Protein AF-A0A932V4W7-F1 (afdb_monomer_lite)

Sequence (169 aa):
MFRTLSRALLPNRFDQMLKRLVKKKGKRVLLFWNRGLGDIALGLYAMVHRIREFVPDAEITFLTRKNLVDGFQMLEGVKVVGADWQRSEKNPVDIDTSQYDLVIEKPDPTEWVRWQRGELVPKLQWEARYDALWKKFELPDGYTERDSKIGRCQGGAPILSQAKSASKP

Radius of gyration: 24.09 Å; chains: 1; bounding box: 70×70×55 Å

Structure (mmCIF, N/CA/C/O backbone):
data_AF-A0A932V4W7-F1
#
_entry.id   AF-A0A932V4W7-F1
#
loop_
_atom_site.group_PDB
_atom_site.id
_atom_site.type_symbol
_atom_site.label_atom_id
_atom_site.label_alt_id
_atom_site.label_comp_id
_atom_site.label_asym_id
_atom_site.label_entity_id
_atom_site.label_seq_id
_atom_site.pdbx_PDB_ins_code
_atom_site.Cartn_x
_atom_site.Cartn_y
_atom_site.Cartn_z
_atom_site.occupancy
_atom_site.B_iso_or_equiv
_atom_site.auth_seq_id
_atom_site.auth_comp_id
_atom_site.auth_asym_id
_atom_site.auth_atom_id
_atom_site.pdbx_PDB_model_num
ATOM 1 N N . MET A 1 1 ? 16.695 -7.328 25.418 1.00 47.78 1 MET A N 1
ATOM 2 C CA . MET A 1 1 ? 15.615 -8.343 25.375 1.00 47.78 1 MET A CA 1
ATOM 3 C C . MET A 1 1 ? 14.225 -7.797 25.722 1.00 47.78 1 MET A C 1
ATOM 5 O O . MET A 1 1 ? 13.282 -8.178 25.045 1.00 47.78 1 MET A O 1
ATOM 9 N N . PHE A 1 2 ? 14.063 -6.854 26.663 1.00 52.66 2 PHE A N 1
ATOM 10 C CA . PHE A 1 2 ? 12.740 -6.288 27.014 1.00 52.66 2 PHE A CA 1
ATOM 11 C C . PHE A 1 2 ? 11.974 -5.587 25.872 1.00 52.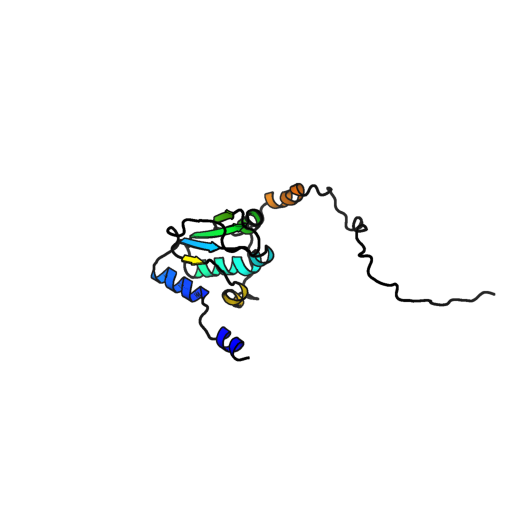66 2 PHE A C 1
ATOM 13 O O . PHE A 1 2 ? 10.749 -5.635 25.839 1.00 52.66 2 PHE A O 1
ATOM 20 N N . ARG A 1 3 ? 12.673 -4.981 24.899 1.00 54.22 3 ARG A N 1
ATOM 21 C CA . ARG A 1 3 ? 12.038 -4.319 23.739 1.00 54.22 3 ARG A CA 1
ATOM 22 C C . ARG A 1 3 ? 11.285 -5.280 22.813 1.00 54.22 3 ARG A C 1
ATOM 24 O O . ARG A 1 3 ? 10.377 -4.849 22.115 1.00 54.22 3 ARG A O 1
ATOM 31 N N . THR A 1 4 ? 11.666 -6.554 22.772 1.00 55.16 4 THR A N 1
ATOM 32 C CA . THR A 1 4 ? 11.070 -7.529 21.848 1.00 55.16 4 THR A CA 1
ATOM 33 C C . THR A 1 4 ? 9.752 -8.076 22.391 1.00 55.16 4 THR A C 1
ATOM 35 O O . THR A 1 4 ? 8.811 -8.256 21.626 1.00 55.16 4 THR A O 1
ATOM 38 N N . LEU A 1 5 ? 9.664 -8.271 23.713 1.00 54.06 5 LEU A N 1
ATOM 39 C CA . LEU A 1 5 ? 8.448 -8.737 24.386 1.00 54.06 5 LEU A CA 1
ATOM 40 C C . LEU A 1 5 ? 7.379 -7.636 24.462 1.00 54.06 5 LEU A C 1
ATOM 42 O O . LEU A 1 5 ? 6.211 -7.889 24.180 1.00 54.06 5 LEU A O 1
ATOM 46 N N . SER A 1 6 ? 7.773 -6.393 24.767 1.00 54.47 6 SER A N 1
ATOM 47 C CA . SER A 1 6 ? 6.825 -5.272 24.835 1.00 54.47 6 SER A CA 1
ATOM 48 C C . SER A 1 6 ? 6.194 -4.947 23.479 1.00 54.47 6 SER A C 1
ATOM 50 O O . SER A 1 6 ? 5.027 -4.574 23.417 1.00 54.47 6 SER A O 1
ATOM 52 N N . ARG A 1 7 ? 6.918 -5.161 22.375 1.00 55.03 7 ARG A N 1
ATOM 53 C CA . ARG A 1 7 ? 6.394 -4.997 21.008 1.00 55.03 7 ARG A CA 1
ATOM 54 C C . ARG A 1 7 ? 5.364 -6.053 20.599 1.00 55.03 7 ARG A C 1
ATOM 56 O O . ARG A 1 7 ? 4.595 -5.785 19.688 1.00 55.03 7 ARG A O 1
ATOM 63 N N . ALA A 1 8 ? 5.346 -7.219 21.244 1.00 55.84 8 ALA A N 1
ATOM 64 C CA . ALA A 1 8 ? 4.347 -8.258 20.986 1.00 55.84 8 ALA A CA 1
ATOM 65 C C . ALA A 1 8 ? 3.035 -8.027 21.763 1.00 55.84 8 ALA A C 1
ATOM 67 O O . ALA A 1 8 ? 1.980 -8.460 21.317 1.00 55.84 8 ALA A O 1
ATOM 68 N N . LEU A 1 9 ? 3.105 -7.334 22.906 1.00 57.16 9 LEU A N 1
ATOM 69 C CA . LEU A 1 9 ? 1.964 -7.061 23.791 1.00 57.16 9 LEU A CA 1
ATOM 70 C C . LEU A 1 9 ? 1.327 -5.681 23.577 1.00 57.16 9 LEU A C 1
ATOM 72 O O . LEU A 1 9 ? 0.174 -5.472 23.949 1.00 57.16 9 LEU A O 1
ATOM 76 N N . LEU A 1 10 ? 2.055 -4.722 22.999 1.00 62.75 10 LEU A N 1
ATOM 77 C CA . LEU A 1 10 ? 1.514 -3.394 22.716 1.00 62.75 10 LEU A CA 1
ATOM 78 C C . LEU A 1 10 ? 0.553 -3.432 21.515 1.00 62.75 10 LEU A C 1
ATOM 80 O O . LEU A 1 10 ? 0.848 -4.087 20.514 1.00 62.75 10 LEU A O 1
ATOM 84 N N . PRO A 1 11 ? -0.571 -2.690 21.562 1.00 70.19 11 PRO A N 1
ATOM 85 C CA . PRO A 1 11 ? -1.525 -2.683 20.467 1.00 70.19 11 PRO A CA 1
ATOM 86 C C . PRO A 1 11 ? -0.872 -2.123 19.203 1.00 70.19 11 PRO A C 1
ATOM 88 O O . PRO A 1 11 ? -0.284 -1.038 19.235 1.00 70.19 11 PRO A O 1
ATOM 91 N N . ASN A 1 12 ? -1.017 -2.847 18.095 1.00 85.31 12 ASN A N 1
ATOM 92 C CA . ASN A 1 12 ? -0.469 -2.489 16.793 1.00 85.31 12 ASN A CA 1
ATOM 93 C C . ASN A 1 12 ? -0.814 -1.034 16.426 1.00 85.31 12 ASN A C 1
ATOM 95 O O . ASN A 1 12 ? -1.986 -0.655 16.377 1.00 85.31 12 ASN A O 1
ATOM 99 N N . ARG A 1 13 ? 0.210 -0.204 16.177 1.00 88.44 13 ARG A N 1
ATOM 100 C CA . ARG A 1 13 ? 0.039 1.220 15.835 1.00 88.44 13 ARG A CA 1
ATOM 101 C C . ARG A 1 13 ? -0.848 1.409 14.613 1.00 88.44 13 ARG A C 1
ATOM 103 O O . ARG A 1 13 ? -1.621 2.362 14.575 1.00 88.44 13 ARG A O 1
ATOM 110 N N . PHE A 1 14 ? -0.756 0.499 13.651 1.00 92.44 14 PHE A N 1
ATOM 111 C CA . PHE A 1 14 ? -1.584 0.539 12.460 1.00 92.44 14 PHE A CA 1
ATOM 112 C C . PHE A 1 14 ? -3.062 0.362 12.802 1.00 92.44 14 PHE A C 1
ATOM 114 O O . PHE A 1 14 ? -3.857 1.253 12.518 1.00 92.44 14 PHE A O 1
ATOM 121 N N . ASP A 1 15 ? -3.407 -0.688 13.547 1.00 92.50 15 ASP A N 1
ATOM 122 C CA . ASP A 1 15 ? -4.777 -0.915 14.017 1.00 92.50 15 ASP A CA 1
ATOM 123 C C . ASP A 1 15 ? -5.306 0.265 14.851 1.00 92.50 15 ASP A C 1
ATOM 125 O O . ASP A 1 15 ? -6.480 0.615 14.760 1.00 92.50 15 ASP A O 1
ATOM 129 N N . GLN A 1 16 ? -4.459 0.928 15.649 1.00 92.69 16 GLN A N 1
ATOM 130 C CA . GLN A 1 16 ? -4.867 2.136 16.378 1.00 92.69 16 GLN A CA 1
ATOM 131 C C . GLN A 1 16 ? -5.231 3.295 15.437 1.00 92.69 16 GLN A C 1
ATOM 133 O O . GLN A 1 16 ? -6.210 3.999 15.694 1.00 92.69 16 GLN A O 1
ATOM 138 N N . MET A 1 17 ? -4.466 3.505 14.360 1.00 94.62 17 MET A N 1
ATOM 139 C CA . MET A 1 17 ? -4.786 4.513 13.342 1.00 94.62 17 MET A CA 1
ATOM 140 C C . MET A 1 17 ? -6.101 4.176 12.631 1.00 94.62 17 MET A C 1
ATOM 142 O O . MET A 1 17 ? -6.955 5.053 12.503 1.00 94.62 17 MET A O 1
ATOM 146 N N . LEU A 1 18 ? -6.317 2.904 12.278 1.00 94.81 18 LEU A N 1
ATOM 147 C CA . LEU A 1 18 ? -7.555 2.444 11.637 1.00 94.81 18 LEU A CA 1
ATOM 148 C C . LEU A 1 18 ? -8.774 2.593 12.554 1.00 94.81 18 LEU A C 1
ATOM 150 O O . LEU A 1 18 ? -9.800 3.119 12.136 1.00 94.81 18 LEU A O 1
ATOM 154 N N . LYS A 1 19 ? -8.660 2.249 13.843 1.00 94.50 19 LYS A N 1
ATOM 155 C CA . LYS A 1 19 ? -9.741 2.473 14.822 1.00 94.50 19 LYS A CA 1
ATOM 156 C C . LYS A 1 19 ? -10.126 3.950 14.934 1.00 94.50 19 LYS A C 1
ATOM 158 O O . LYS A 1 19 ? -11.304 4.277 15.065 1.00 94.50 19 LYS A O 1
ATOM 163 N N . ARG A 1 20 ? -9.144 4.857 14.881 1.00 94.50 20 ARG A N 1
ATOM 164 C CA . ARG A 1 20 ? -9.403 6.308 14.881 1.00 94.50 20 ARG A CA 1
ATOM 165 C C . ARG A 1 20 ? -10.083 6.757 13.590 1.00 94.50 20 ARG A C 1
ATOM 167 O O . ARG A 1 20 ? -10.985 7.586 13.669 1.00 94.50 20 ARG A O 1
ATOM 174 N N . LEU A 1 21 ? -9.677 6.206 12.447 1.00 95.38 21 LEU A N 1
ATOM 175 C CA . LEU A 1 21 ? -10.303 6.467 11.151 1.00 95.38 21 LEU A CA 1
ATOM 176 C C . LEU A 1 21 ? -11.784 6.056 11.159 1.00 95.38 21 LEU A C 1
ATOM 178 O O . LEU A 1 21 ? -12.642 6.888 10.871 1.00 95.38 21 LEU A O 1
ATOM 182 N N . VAL A 1 22 ? -12.084 4.834 11.615 1.00 95.94 22 VAL A N 1
ATOM 183 C CA . VAL A 1 22 ? -13.457 4.319 11.772 1.00 95.94 22 VAL A CA 1
ATOM 184 C C . VAL A 1 22 ? -14.281 5.221 12.691 1.00 95.94 22 VAL A C 1
ATOM 186 O O . VAL A 1 22 ? -15.394 5.612 12.345 1.00 95.94 22 VAL A O 1
ATOM 189 N N . LYS A 1 23 ? -13.727 5.630 13.843 1.00 95.38 23 LYS A N 1
ATOM 190 C CA . LYS A 1 23 ? -14.417 6.532 14.783 1.00 95.38 23 LYS A CA 1
ATOM 191 C C . LYS A 1 23 ? -14.765 7.885 14.150 1.00 95.38 23 LYS A C 1
ATOM 193 O O . LYS A 1 23 ? -15.794 8.465 14.485 1.00 95.38 23 LYS A O 1
ATOM 198 N N . LYS A 1 24 ? -13.919 8.383 13.246 1.00 94.12 24 LYS A N 1
ATOM 199 C CA . LYS A 1 24 ? -14.144 9.622 12.487 1.00 94.12 24 LYS A CA 1
ATOM 200 C C . LYS A 1 24 ? -15.019 9.425 11.243 1.00 94.12 24 LYS A C 1
ATOM 202 O O . LYS A 1 24 ? -15.308 10.411 10.577 1.00 94.12 24 LYS A O 1
ATOM 207 N N . LYS A 1 25 ? -15.438 8.189 10.935 1.00 94.25 25 LYS A N 1
ATOM 208 C CA . LYS A 1 25 ? -16.136 7.810 9.693 1.00 94.25 25 LYS A CA 1
ATOM 209 C C . LYS A 1 25 ? -15.371 8.204 8.418 1.00 94.25 25 LYS A C 1
ATOM 211 O O . LYS A 1 25 ? -15.989 8.449 7.386 1.00 94.25 25 LYS A O 1
ATOM 216 N N . GLY A 1 26 ? -14.042 8.289 8.498 1.00 94.88 26 GLY A N 1
ATOM 217 C CA . GLY A 1 26 ? -13.205 8.588 7.339 1.00 94.88 26 GLY A CA 1
ATOM 218 C C . GLY A 1 26 ? -13.007 7.354 6.463 1.00 94.88 26 GLY A C 1
ATOM 219 O O . GLY A 1 26 ? -13.065 6.225 6.954 1.00 94.88 26 GLY A O 1
ATOM 220 N N . LYS A 1 27 ? -12.762 7.578 5.172 1.00 96.31 27 LYS A N 1
ATOM 221 C CA . LYS A 1 27 ? -12.652 6.513 4.159 1.00 96.31 27 LYS A CA 1
ATOM 222 C C . LYS A 1 27 ? -11.438 6.671 3.252 1.00 96.31 27 LYS A C 1
ATOM 224 O O . LYS A 1 27 ? -10.959 5.681 2.707 1.00 96.31 27 LYS A O 1
ATOM 229 N N . ARG A 1 28 ? -10.927 7.894 3.100 1.00 96.88 28 ARG A N 1
ATOM 230 C CA . ARG A 1 28 ? -9.833 8.209 2.177 1.00 96.88 28 ARG A CA 1
ATOM 231 C C . ARG A 1 28 ? -8.499 8.061 2.890 1.00 96.88 28 ARG A C 1
ATOM 233 O O . ARG A 1 28 ? -8.209 8.795 3.837 1.00 96.88 28 ARG A O 1
ATOM 240 N N . VAL A 1 29 ? -7.687 7.118 2.428 1.00 97.06 29 VAL A N 1
ATOM 241 C CA . VAL A 1 29 ? -6.388 6.790 3.022 1.00 97.06 29 VAL A CA 1
ATOM 242 C C . VAL A 1 29 ? -5.282 7.041 2.006 1.00 97.06 29 VAL A C 1
ATOM 244 O O . VAL A 1 29 ? -5.294 6.466 0.920 1.00 97.06 29 VAL A O 1
ATOM 247 N N . LEU A 1 30 ? -4.299 7.857 2.379 1.00 95.88 30 LEU A N 1
ATOM 248 C CA . LEU A 1 30 ? -3.081 8.081 1.604 1.00 95.88 30 LEU A CA 1
ATOM 249 C C . LEU A 1 30 ? -1.902 7.372 2.265 1.00 95.88 30 LEU A C 1
ATOM 251 O O . LEU A 1 30 ? -1.608 7.598 3.441 1.00 95.88 30 LEU A O 1
ATOM 255 N N . LEU A 1 31 ? -1.191 6.552 1.497 1.00 94.12 31 LEU A N 1
ATOM 256 C CA . LEU A 1 31 ? 0.037 5.896 1.931 1.00 94.12 31 LEU A CA 1
ATOM 257 C C . LEU A 1 31 ? 1.208 6.316 1.050 1.00 94.12 31 LEU A C 1
ATOM 259 O O . LEU A 1 31 ? 1.189 6.162 -0.170 1.00 94.12 31 LEU A O 1
ATOM 263 N N . PHE A 1 32 ? 2.265 6.788 1.692 1.00 92.00 32 PHE A N 1
ATOM 264 C CA . PHE A 1 32 ? 3.520 7.110 1.037 1.00 92.00 32 PHE A CA 1
ATOM 265 C C . PHE A 1 32 ? 4.405 5.869 0.993 1.00 92.00 32 PHE A C 1
ATOM 267 O O . PHE A 1 32 ? 4.690 5.260 2.025 1.00 92.00 32 PHE A O 1
ATOM 274 N N . TRP A 1 33 ? 4.866 5.486 -0.196 1.00 89.81 33 TRP A N 1
ATOM 275 C CA . TRP A 1 33 ? 5.673 4.287 -0.368 1.00 89.81 33 TRP A CA 1
ATOM 276 C C . TRP A 1 33 ? 6.901 4.512 -1.237 1.00 89.81 33 TRP A C 1
ATOM 278 O O . TRP A 1 33 ? 6.851 4.480 -2.468 1.00 89.81 33 TRP A O 1
ATOM 288 N N . ASN A 1 34 ? 8.045 4.618 -0.568 1.00 87.31 34 ASN A N 1
ATOM 289 C CA . ASN A 1 34 ? 9.357 4.732 -1.200 1.00 87.31 34 ASN A CA 1
ATOM 290 C C . ASN A 1 34 ? 10.261 3.511 -0.923 1.00 87.31 34 ASN A C 1
ATOM 292 O O . ASN A 1 34 ? 11.485 3.623 -0.829 1.00 87.31 34 ASN A O 1
ATOM 296 N N . ARG A 1 35 ? 9.670 2.323 -0.729 1.00 84.88 35 ARG A N 1
ATOM 297 C CA . ARG A 1 35 ? 10.425 1.072 -0.523 1.00 84.88 35 ARG A CA 1
ATOM 298 C C . ARG A 1 35 ? 10.590 0.281 -1.824 1.00 84.88 35 ARG A C 1
ATOM 300 O O . ARG A 1 35 ? 10.223 0.753 -2.900 1.00 84.88 35 ARG A O 1
ATOM 307 N N . GLY A 1 36 ? 11.257 -0.872 -1.748 1.00 82.75 36 GLY A N 1
ATOM 308 C CA . GLY A 1 36 ? 11.533 -1.726 -2.907 1.00 82.75 36 GLY A CA 1
ATOM 309 C C . GLY A 1 36 ? 10.292 -2.465 -3.415 1.00 82.75 36 GLY A C 1
ATOM 310 O O . GLY A 1 36 ? 9.291 -2.560 -2.711 1.00 82.75 36 GLY A O 1
ATOM 311 N N . LEU A 1 37 ? 10.391 -3.022 -4.627 1.00 79.62 37 LEU A N 1
ATOM 312 C CA . LEU A 1 37 ? 9.323 -3.805 -5.261 1.00 79.62 37 LEU A CA 1
ATOM 313 C C . LEU A 1 37 ? 8.941 -5.045 -4.430 1.00 79.62 37 LEU A C 1
ATOM 315 O O . LEU A 1 37 ? 7.765 -5.353 -4.293 1.00 79.62 37 LEU A O 1
ATOM 319 N N . G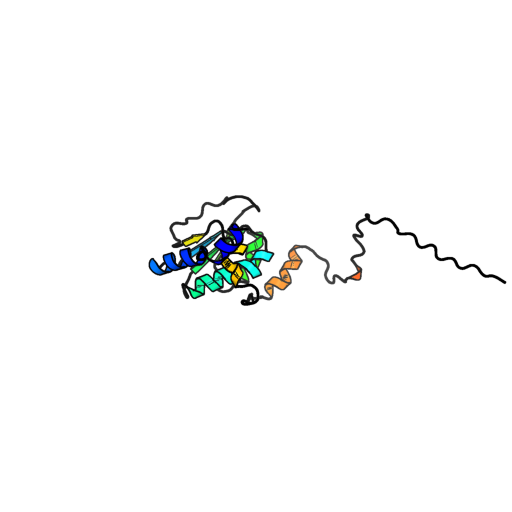LY A 1 38 ? 9.918 -5.722 -3.815 1.00 77.50 38 GLY A N 1
ATOM 320 C CA . GLY A 1 38 ? 9.663 -6.922 -3.004 1.00 77.50 38 GLY A CA 1
ATOM 321 C C . GLY A 1 38 ? 8.766 -6.677 -1.785 1.00 77.50 38 GLY A C 1
ATOM 322 O O . GLY A 1 38 ? 8.043 -7.574 -1.359 1.00 77.50 38 GLY A O 1
ATOM 323 N N . ASP A 1 39 ? 8.741 -5.447 -1.263 1.00 81.56 39 ASP A N 1
ATOM 324 C CA . ASP A 1 39 ? 7.872 -5.094 -0.140 1.00 81.56 39 ASP A CA 1
ATOM 325 C C . ASP A 1 39 ? 6.399 -4.911 -0.579 1.00 81.56 39 ASP A C 1
ATOM 327 O O . ASP A 1 39 ? 5.523 -4.824 0.280 1.00 81.56 39 ASP A O 1
ATOM 331 N N . ILE A 1 40 ? 6.096 -4.862 -1.886 1.00 76.62 40 ILE A N 1
ATOM 332 C CA . ILE A 1 40 ? 4.727 -4.695 -2.406 1.00 76.62 40 ILE A CA 1
ATOM 333 C C . ILE A 1 40 ? 3.883 -5.932 -2.087 1.00 76.62 40 ILE A C 1
ATOM 335 O O . ILE A 1 40 ? 2.876 -5.832 -1.392 1.00 76.62 40 ILE A O 1
ATOM 339 N N . ALA A 1 41 ? 4.307 -7.114 -2.536 1.00 75.69 41 ALA A N 1
ATOM 340 C CA . ALA A 1 41 ? 3.531 -8.336 -2.326 1.00 75.69 41 ALA A CA 1
ATOM 341 C C . ALA A 1 41 ? 3.395 -8.670 -0.833 1.00 75.69 41 ALA A C 1
ATOM 343 O O . ALA A 1 41 ? 2.313 -9.009 -0.370 1.00 75.69 41 ALA A O 1
ATOM 344 N N . LEU A 1 42 ? 4.485 -8.529 -0.072 1.00 77.56 42 LEU A N 1
ATOM 345 C CA . LEU A 1 42 ? 4.514 -8.898 1.340 1.00 77.56 42 LEU A CA 1
ATOM 346 C C . LEU A 1 42 ? 3.928 -7.798 2.230 1.00 77.56 42 LEU A C 1
ATOM 348 O O . LEU A 1 42 ? 3.030 -8.038 3.015 1.00 77.56 42 LEU A O 1
ATOM 352 N N . GLY A 1 43 ? 4.420 -6.568 2.159 1.00 84.62 43 GLY A N 1
ATOM 353 C CA . GLY A 1 43 ? 3.985 -5.514 3.074 1.00 84.62 43 GLY A CA 1
ATOM 354 C C . GLY A 1 43 ? 2.659 -4.884 2.667 1.00 84.62 43 GLY A C 1
ATOM 355 O O . GLY A 1 43 ? 1.760 -4.718 3.491 1.00 84.62 43 GLY A O 1
ATOM 356 N N . LEU A 1 44 ? 2.550 -4.515 1.395 1.00 88.75 44 LEU A N 1
ATOM 357 C CA . LEU A 1 44 ? 1.487 -3.636 0.923 1.00 88.75 44 LEU A CA 1
ATOM 358 C C . LEU A 1 44 ? 0.133 -4.328 0.857 1.00 88.75 44 LEU A C 1
ATOM 360 O O . LEU A 1 44 ? -0.853 -3.775 1.342 1.00 88.75 44 LEU A O 1
ATOM 364 N N . TYR A 1 45 ? 0.097 -5.543 0.307 1.00 92.12 45 TYR A N 1
ATOM 365 C CA . TYR A 1 45 ? -1.140 -6.313 0.205 1.00 92.12 45 TYR A CA 1
ATOM 366 C C . TYR A 1 45 ? -1.785 -6.508 1.582 1.00 92.12 45 TYR A C 1
ATOM 368 O O . TYR A 1 45 ? -2.969 -6.230 1.759 1.00 92.12 45 TYR A O 1
ATOM 376 N N . ALA A 1 46 ? -0.999 -6.900 2.589 1.00 92.19 46 ALA A N 1
ATOM 377 C CA . ALA A 1 46 ? -1.502 -7.073 3.947 1.00 92.19 46 ALA A CA 1
ATOM 378 C C . ALA A 1 46 ? -2.007 -5.768 4.569 1.00 92.19 46 ALA A C 1
ATOM 380 O O . ALA A 1 46 ? -2.999 -5.777 5.296 1.00 92.19 46 ALA A O 1
ATOM 381 N N . MET A 1 47 ? -1.362 -4.636 4.270 1.00 93.12 47 MET A N 1
ATOM 382 C CA . MET A 1 47 ? -1.851 -3.335 4.724 1.00 93.12 47 MET A CA 1
ATOM 383 C C . MET A 1 47 ? -3.195 -2.985 4.083 1.00 93.12 47 MET A C 1
ATOM 385 O O . MET A 1 47 ? -4.105 -2.575 4.797 1.00 93.12 47 MET A O 1
ATOM 389 N N . VAL A 1 48 ? -3.339 -3.184 2.769 1.00 94.12 48 VAL A N 1
ATOM 390 C CA . VAL A 1 48 ? -4.602 -2.970 2.042 1.00 94.12 48 VAL A CA 1
ATOM 391 C C . VAL A 1 48 ? -5.703 -3.872 2.593 1.00 94.12 48 VAL A C 1
ATOM 393 O O . VAL A 1 48 ? -6.783 -3.385 2.921 1.00 94.12 48 VAL A O 1
ATOM 396 N N . HIS A 1 49 ? -5.409 -5.164 2.761 1.00 93.94 49 HIS A N 1
ATOM 397 C CA . HIS A 1 49 ? -6.327 -6.140 3.344 1.00 93.94 49 HIS A CA 1
ATOM 398 C C . HIS A 1 49 ? -6.815 -5.682 4.719 1.00 93.94 49 HIS A C 1
ATOM 400 O O . HIS A 1 49 ? -8.014 -5.584 4.961 1.00 93.94 49 HIS A O 1
ATOM 406 N N . ARG A 1 50 ? -5.884 -5.307 5.601 1.00 94.31 50 ARG A N 1
ATOM 407 C CA . ARG A 1 50 ? -6.198 -4.857 6.958 1.00 94.31 50 ARG A CA 1
ATOM 408 C C . ARG A 1 50 ? -6.971 -3.541 6.992 1.00 94.31 50 ARG A C 1
ATOM 410 O O . ARG A 1 50 ? -7.840 -3.387 7.838 1.00 94.31 50 ARG A O 1
ATOM 417 N N . ILE A 1 51 ? -6.691 -2.597 6.090 1.00 95.19 51 ILE A N 1
ATOM 418 C CA . ILE A 1 51 ? -7.498 -1.371 5.968 1.00 95.19 51 ILE A CA 1
ATOM 419 C C . ILE A 1 51 ? -8.942 -1.743 5.630 1.00 95.19 51 ILE A C 1
ATOM 421 O O . ILE A 1 51 ? -9.852 -1.267 6.304 1.00 95.19 51 ILE A O 1
ATOM 425 N N . ARG A 1 52 ? -9.142 -2.630 4.648 1.00 95.62 52 ARG A N 1
ATOM 426 C CA . ARG A 1 52 ? -10.475 -3.071 4.215 1.00 95.62 52 ARG A CA 1
ATOM 427 C C . ARG A 1 52 ? -11.219 -3.893 5.265 1.00 95.62 52 ARG A C 1
ATOM 429 O O . ARG A 1 52 ? -12.435 -3.792 5.347 1.00 95.62 52 ARG A O 1
ATOM 436 N N . GLU A 1 53 ? -10.518 -4.640 6.114 1.00 94.81 53 GLU A N 1
ATOM 437 C CA . GLU A 1 53 ? -11.143 -5.299 7.271 1.00 94.81 53 GLU A CA 1
ATOM 438 C C . GLU A 1 53 ? -11.775 -4.294 8.246 1.00 94.81 53 GLU A C 1
ATOM 440 O O . GLU A 1 53 ? -12.818 -4.575 8.832 1.00 94.81 53 GLU A O 1
ATOM 445 N N . PHE A 1 54 ? -11.154 -3.125 8.436 1.00 95.38 54 PHE A N 1
ATOM 446 C CA . PHE A 1 54 ? -11.678 -2.080 9.324 1.00 95.38 54 PHE A CA 1
ATOM 447 C C . PHE A 1 54 ? -12.675 -1.152 8.625 1.00 95.38 54 PHE A C 1
ATOM 449 O O . PHE A 1 54 ? -13.616 -0.678 9.260 1.00 95.38 54 PHE A O 1
ATOM 456 N N . VAL A 1 55 ? -12.445 -0.857 7.346 1.00 95.88 55 VAL A N 1
ATOM 457 C CA . VAL A 1 55 ? -13.233 0.067 6.522 1.00 95.88 55 VAL A CA 1
ATOM 458 C C . VAL A 1 55 ? -13.422 -0.575 5.138 1.00 95.88 55 VAL A C 1
ATOM 460 O O . VAL A 1 55 ? -12.581 -0.378 4.258 1.00 95.88 55 VAL A O 1
ATOM 463 N N . PRO A 1 56 ? -14.491 -1.370 4.933 1.00 95.12 56 PRO A N 1
ATOM 464 C CA . PRO A 1 56 ? -14.689 -2.147 3.702 1.00 95.12 56 PRO A CA 1
ATOM 465 C C . PRO A 1 56 ? -14.721 -1.317 2.415 1.00 95.12 56 PRO A C 1
ATOM 467 O O . PRO A 1 56 ? -14.296 -1.790 1.365 1.00 95.12 56 PRO A O 1
ATOM 470 N N . ASP A 1 57 ? -15.187 -0.074 2.502 1.00 94.75 57 ASP A N 1
ATOM 471 C CA . ASP A 1 57 ? -15.323 0.878 1.399 1.00 94.75 57 ASP A CA 1
ATOM 472 C C . ASP A 1 57 ? -14.195 1.927 1.363 1.00 94.75 57 ASP A C 1
ATOM 474 O O . ASP A 1 57 ? -14.376 3.025 0.838 1.00 94.75 57 ASP A O 1
ATOM 478 N N . ALA A 1 58 ? -13.028 1.614 1.937 1.00 96.38 58 ALA A N 1
ATOM 479 C CA . ALA A 1 58 ? -11.893 2.530 1.961 1.00 96.38 58 ALA A CA 1
ATOM 480 C C . ALA A 1 58 ? -11.341 2.828 0.558 1.00 96.38 58 ALA A C 1
ATOM 482 O O . ALA A 1 58 ? -10.980 1.926 -0.203 1.00 96.38 58 ALA A O 1
ATOM 483 N N . GLU A 1 59 ? -11.155 4.115 0.276 1.00 96.75 59 GLU A N 1
ATOM 484 C CA . GLU A 1 59 ? -10.449 4.609 -0.901 1.00 96.75 59 GLU A CA 1
ATOM 485 C C . GLU A 1 59 ? -8.958 4.719 -0.578 1.00 96.75 59 GLU A C 1
ATOM 487 O O . GLU A 1 59 ? -8.514 5.629 0.129 1.00 96.75 59 GLU A O 1
ATOM 492 N N . ILE A 1 60 ? -8.172 3.769 -1.080 1.00 96.69 60 ILE A N 1
ATOM 493 C CA . ILE A 1 60 ? -6.745 3.668 -0.770 1.00 96.69 60 ILE A CA 1
ATOM 494 C C . ILE A 1 60 ? -5.936 4.246 -1.927 1.00 96.69 60 ILE A C 1
ATOM 496 O O . ILE A 1 60 ? -5.974 3.729 -3.044 1.00 96.69 60 ILE A O 1
ATOM 500 N N . THR A 1 61 ? -5.178 5.304 -1.646 1.00 95.94 61 THR A N 1
ATOM 501 C CA . THR A 1 61 ? -4.257 5.935 -2.592 1.00 95.94 61 THR A CA 1
ATOM 502 C C . THR A 1 61 ? -2.812 5.726 -2.153 1.00 95.94 61 THR A C 1
ATOM 504 O O . THR A 1 61 ? -2.454 5.983 -1.005 1.00 95.94 61 THR A O 1
ATOM 507 N N . PHE A 1 62 ? -1.963 5.299 -3.083 1.00 94.06 62 PHE A N 1
ATOM 508 C CA . PHE A 1 62 ? -0.523 5.186 -2.900 1.00 94.06 62 PHE A CA 1
ATOM 509 C C . PHE A 1 62 ? 0.203 6.302 -3.631 1.00 94.06 62 PHE A C 1
ATOM 511 O O . PHE A 1 62 ? 0.035 6.458 -4.838 1.00 94.06 62 PHE A O 1
ATOM 518 N N . LEU A 1 63 ? 1.070 7.019 -2.920 1.00 92.81 63 LEU A N 1
ATOM 519 C CA . LEU A 1 63 ? 2.101 7.838 -3.542 1.00 92.81 63 LEU A CA 1
ATOM 520 C C . LEU A 1 63 ? 3.395 7.033 -3.604 1.00 92.81 63 LEU A C 1
ATOM 522 O O . LEU A 1 63 ? 3.958 6.677 -2.567 1.00 92.81 63 LEU A O 1
ATOM 526 N N . THR A 1 64 ? 3.880 6.752 -4.808 1.00 91.81 64 THR A N 1
ATOM 527 C CA . THR A 1 64 ? 5.109 5.978 -5.003 1.00 91.81 64 THR A CA 1
ATOM 528 C C . THR A 1 64 ? 5.958 6.535 -6.140 1.00 91.81 64 THR A C 1
ATOM 530 O O . THR A 1 64 ? 5.610 7.524 -6.778 1.00 91.81 64 THR A O 1
ATOM 533 N N . ARG A 1 65 ? 7.111 5.918 -6.381 1.00 91.06 65 ARG A N 1
ATOM 534 C CA . ARG A 1 65 ? 8.026 6.281 -7.465 1.00 91.06 65 ARG A CA 1
ATOM 535 C C . ARG A 1 65 ? 7.428 5.880 -8.810 1.00 91.06 65 ARG A C 1
ATOM 537 O O . ARG A 1 65 ? 6.864 4.791 -8.913 1.00 91.06 65 ARG A O 1
ATOM 544 N N . LYS A 1 66 ? 7.610 6.692 -9.858 1.00 90.00 66 LYS A N 1
ATOM 545 C CA . LYS A 1 66 ? 7.097 6.392 -11.215 1.00 90.00 66 LYS A CA 1
ATOM 546 C C . LYS A 1 66 ? 7.424 4.974 -11.696 1.00 90.00 66 LYS A C 1
ATOM 548 O O . LYS A 1 66 ? 6.559 4.293 -12.229 1.00 90.00 66 LYS A O 1
ATOM 553 N N . ASN A 1 67 ? 8.642 4.495 -11.447 1.00 87.56 67 ASN A N 1
ATOM 554 C CA . ASN A 1 67 ? 9.081 3.167 -11.882 1.00 87.56 67 ASN A CA 1
ATOM 555 C C . ASN A 1 67 ? 8.451 1.991 -11.110 1.00 87.56 67 ASN A C 1
ATOM 557 O O . ASN A 1 67 ? 8.664 0.844 -11.491 1.00 87.56 67 ASN A O 1
ATOM 561 N N . LEU A 1 68 ? 7.730 2.252 -10.015 1.00 89.38 68 LEU A N 1
ATOM 562 C CA . LEU A 1 68 ? 7.020 1.234 -9.240 1.00 89.38 68 LEU A CA 1
ATOM 563 C C . LEU A 1 68 ? 5.524 1.183 -9.546 1.00 89.38 68 LEU A C 1
ATOM 565 O O . LEU A 1 68 ? 4.872 0.243 -9.104 1.00 89.38 68 LEU A O 1
ATOM 569 N N . VAL A 1 69 ? 4.986 2.157 -10.285 1.00 90.75 69 VAL A N 1
ATOM 570 C CA . VAL A 1 69 ? 3.543 2.287 -10.530 1.00 90.75 69 VAL A CA 1
ATOM 571 C C . VAL A 1 69 ? 2.948 0.988 -11.074 1.00 90.75 69 VAL A C 1
ATOM 573 O O . VAL A 1 69 ? 1.969 0.505 -10.512 1.00 90.75 69 VAL A O 1
ATOM 576 N N . ASP A 1 70 ? 3.586 0.375 -12.073 1.00 88.38 70 ASP A N 1
ATOM 577 C CA . ASP A 1 70 ? 3.124 -0.882 -12.681 1.00 88.38 70 ASP A CA 1
ATOM 578 C C . ASP A 1 70 ? 3.005 -2.021 -11.652 1.00 88.38 70 ASP A C 1
ATOM 580 O O . ASP A 1 70 ? 2.041 -2.778 -11.658 1.00 88.38 70 ASP A O 1
ATOM 584 N N . GLY A 1 71 ? 3.947 -2.111 -10.705 1.00 88.25 71 GLY A N 1
ATOM 585 C CA . GLY A 1 71 ? 3.909 -3.128 -9.650 1.00 88.25 71 GLY A CA 1
ATOM 586 C C . GLY A 1 71 ? 2.772 -2.913 -8.648 1.00 88.25 71 GLY A C 1
ATOM 587 O O . GLY A 1 71 ? 2.236 -3.873 -8.104 1.00 88.25 71 GLY A O 1
ATOM 588 N N . PHE A 1 72 ? 2.379 -1.660 -8.412 1.00 90.19 72 PHE A N 1
ATOM 589 C CA . PHE A 1 72 ? 1.243 -1.333 -7.548 1.00 90.19 72 PHE A CA 1
ATOM 590 C C . PHE A 1 72 ? -0.100 -1.527 -8.249 1.00 90.19 72 PHE A C 1
ATOM 592 O O . PHE A 1 72 ? -1.077 -1.841 -7.576 1.00 90.19 72 PHE A O 1
ATOM 599 N N . GLN A 1 73 ? -0.160 -1.357 -9.573 1.00 89.94 73 GLN A N 1
ATOM 600 C CA . GLN A 1 73 ? -1.383 -1.577 -10.355 1.00 89.94 73 GLN A CA 1
ATOM 601 C C . GLN A 1 73 ? -1.853 -3.036 -10.326 1.00 89.94 73 GLN A C 1
ATOM 603 O O . GLN A 1 73 ? -3.027 -3.295 -10.553 1.00 89.94 73 GLN A O 1
ATOM 608 N N . MET A 1 74 ? -0.971 -3.979 -9.985 1.00 89.88 74 MET A N 1
ATOM 609 C CA . MET A 1 74 ? -1.346 -5.375 -9.743 1.00 89.88 74 MET A CA 1
ATOM 610 C C . MET A 1 74 ? -2.213 -5.562 -8.484 1.00 89.88 74 MET A C 1
ATOM 612 O O . MET A 1 74 ? -2.774 -6.638 -8.282 1.00 89.88 74 MET A O 1
ATOM 616 N N . LEU A 1 75 ? -2.306 -4.561 -7.600 1.00 90.69 75 LEU A N 1
ATOM 617 C CA . LEU A 1 75 ? -3.207 -4.600 -6.452 1.00 90.69 75 LEU A CA 1
ATOM 618 C C . LEU A 1 75 ? -4.603 -4.125 -6.844 1.00 90.69 75 LEU A C 1
ATOM 620 O O . LEU A 1 75 ? -4.789 -3.052 -7.411 1.00 90.69 75 LEU A O 1
ATOM 624 N N . GLU A 1 76 ? -5.607 -4.897 -6.455 1.00 89.12 76 GLU A N 1
ATOM 625 C CA . GLU A 1 76 ? -6.991 -4.590 -6.786 1.00 89.12 76 GLU A CA 1
ATOM 626 C C . GLU A 1 76 ? -7.551 -3.433 -5.946 1.00 89.12 76 GLU A C 1
ATOM 628 O O . GLU A 1 76 ? -7.451 -3.426 -4.711 1.00 89.12 76 GLU A O 1
ATOM 633 N N . GLY A 1 77 ? -8.218 -2.485 -6.612 1.00 88.88 77 GLY A N 1
ATOM 634 C CA . GLY A 1 77 ? -9.006 -1.419 -5.984 1.00 88.88 77 GLY A CA 1
ATOM 635 C C . GLY A 1 77 ? -8.175 -0.362 -5.252 1.00 88.88 77 GLY A C 1
ATOM 636 O O . GLY A 1 77 ? -8.624 0.178 -4.240 1.00 88.88 77 GLY A O 1
ATOM 637 N N . VAL A 1 78 ? -6.949 -0.107 -5.713 1.00 93.31 78 VAL A N 1
ATOM 638 C CA . VAL A 1 78 ? -6.080 0.943 -5.169 1.00 93.31 78 VAL A CA 1
ATOM 639 C C . VAL A 1 78 ? -5.779 1.980 -6.247 1.00 93.31 78 VAL A C 1
ATOM 641 O O . VAL A 1 78 ? -5.593 1.650 -7.417 1.00 93.31 78 VAL A O 1
ATOM 644 N N . LYS A 1 79 ? -5.710 3.251 -5.855 1.00 94.75 79 LYS A N 1
ATOM 645 C CA . LYS A 1 79 ? -5.245 4.333 -6.725 1.00 94.75 79 LYS A CA 1
ATOM 646 C C . LYS A 1 79 ? -3.744 4.504 -6.537 1.00 94.75 79 LYS A C 1
ATOM 648 O O . LYS A 1 79 ? -3.259 4.508 -5.410 1.00 94.75 79 LYS A O 1
ATOM 653 N N . VAL A 1 80 ? -3.000 4.678 -7.624 1.00 93.31 80 VAL A N 1
ATOM 654 C CA . VAL A 1 80 ? -1.540 4.828 -7.575 1.00 93.31 80 VAL A CA 1
ATOM 655 C C . VAL A 1 80 ? -1.148 6.131 -8.250 1.00 93.31 80 VAL A C 1
ATOM 657 O O . VAL A 1 80 ? -1.526 6.387 -9.390 1.00 93.31 80 VAL A O 1
ATOM 660 N N . VAL A 1 81 ? -0.379 6.950 -7.543 1.00 92.00 81 VAL A N 1
ATOM 661 C CA . VAL A 1 81 ? 0.183 8.206 -8.032 1.00 92.00 81 VAL A CA 1
ATOM 662 C C . VAL A 1 81 ? 1.697 8.036 -8.114 1.00 92.00 81 VAL A C 1
ATOM 664 O O . VAL A 1 81 ? 2.361 7.784 -7.108 1.00 92.00 81 VAL A O 1
ATOM 667 N N . GLY A 1 82 ? 2.232 8.135 -9.330 1.00 90.50 82 GLY A N 1
ATOM 668 C CA . GLY A 1 82 ? 3.665 8.064 -9.601 1.00 90.50 82 GLY A CA 1
ATOM 669 C C . GLY A 1 82 ? 4.319 9.439 -9.527 1.00 90.50 82 GLY A C 1
ATOM 670 O O . GLY A 1 82 ? 3.998 10.321 -10.317 1.00 90.50 82 GLY A O 1
ATOM 671 N N . ALA A 1 83 ? 5.270 9.597 -8.616 1.00 88.88 83 ALA A N 1
ATOM 672 C CA . ALA A 1 83 ? 6.069 10.798 -8.417 1.00 88.88 83 ALA A CA 1
ATOM 673 C C . ALA A 1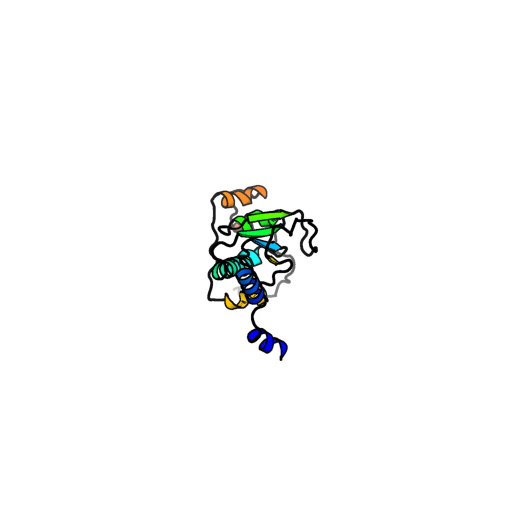 83 ? 7.518 10.610 -8.886 1.00 88.88 83 ALA A C 1
ATOM 675 O O . ALA A 1 83 ? 8.062 9.498 -8.835 1.00 88.88 83 ALA A O 1
ATOM 676 N N . ASP A 1 84 ? 8.161 11.713 -9.282 1.00 87.25 84 ASP A N 1
ATOM 677 C CA . ASP A 1 84 ? 9.618 11.787 -9.450 1.00 87.25 84 ASP A CA 1
ATOM 678 C C . ASP A 1 84 ? 10.284 11.792 -8.073 1.00 87.25 84 ASP A C 1
ATOM 680 O O . ASP A 1 84 ? 10.687 12.821 -7.544 1.00 87.25 84 ASP A O 1
ATOM 684 N N . TRP A 1 85 ? 10.324 10.614 -7.454 1.00 85.81 85 TRP A N 1
ATOM 685 C CA . TRP A 1 85 ? 10.820 10.427 -6.099 1.00 85.81 85 TRP A CA 1
ATOM 686 C C . TRP A 1 85 ? 12.028 9.491 -6.112 1.00 85.81 85 TRP A C 1
ATOM 688 O O . TRP A 1 85 ? 11.949 8.354 -6.593 1.00 85.81 85 TRP A O 1
ATOM 698 N N . GLN A 1 86 ? 13.165 9.950 -5.584 1.00 83.62 86 GLN A N 1
ATOM 699 C CA . GLN A 1 86 ? 14.343 9.103 -5.447 1.00 83.62 86 GLN A CA 1
ATOM 700 C C . GLN A 1 86 ? 14.248 8.179 -4.231 1.00 83.62 86 GLN A C 1
ATOM 702 O O . GLN A 1 86 ? 13.633 8.480 -3.205 1.00 83.62 86 GLN A O 1
ATOM 707 N N . ARG A 1 87 ? 14.889 7.009 -4.331 1.00 81.12 87 ARG A N 1
ATOM 708 C CA . ARG A 1 87 ? 14.951 6.054 -3.219 1.00 81.12 87 ARG A CA 1
ATOM 709 C C . ARG A 1 87 ? 15.638 6.705 -2.018 1.00 81.12 87 ARG A C 1
ATOM 711 O O . ARG A 1 87 ? 16.675 7.333 -2.180 1.00 81.12 87 ARG A O 1
ATOM 718 N N . SER A 1 88 ? 15.099 6.483 -0.821 1.00 73.06 88 SER A N 1
ATOM 719 C CA . SER A 1 88 ? 15.647 6.986 0.455 1.00 73.06 88 SER A CA 1
ATOM 720 C C . SER A 1 88 ? 15.532 8.499 0.672 1.00 73.06 88 SER A C 1
ATOM 722 O O . SER A 1 88 ? 15.863 8.980 1.755 1.00 73.06 88 SER A O 1
ATOM 724 N N . GLU A 1 89 ? 15.010 9.240 -0.301 1.00 77.56 89 GLU A N 1
ATOM 725 C CA . GLU A 1 89 ? 14.667 10.647 -0.142 1.00 77.56 89 GLU A CA 1
ATOM 726 C C . GLU A 1 89 ? 13.388 10.793 0.698 1.00 77.56 89 GLU A C 1
ATOM 728 O O . GLU A 1 89 ? 12.463 9.974 0.609 1.00 77.56 89 GLU A O 1
ATOM 733 N N . LYS A 1 90 ? 13.325 11.835 1.532 1.00 69.94 90 LYS A N 1
ATOM 734 C CA . LYS A 1 90 ? 12.099 12.197 2.257 1.00 69.94 90 LYS A CA 1
ATOM 735 C C . LYS A 1 90 ? 11.214 13.030 1.335 1.00 69.94 90 LYS A C 1
ATOM 737 O O . LYS A 1 90 ? 11.719 13.993 0.782 1.00 69.94 90 LYS A O 1
ATOM 742 N N . ASN A 1 91 ? 9.938 12.647 1.218 1.00 66.31 91 ASN A N 1
ATOM 743 C CA . ASN A 1 91 ? 8.843 13.356 0.536 1.00 66.31 91 ASN A CA 1
ATOM 744 C C . ASN A 1 91 ? 9.259 14.568 -0.314 1.00 66.31 91 ASN A C 1
ATOM 746 O O . ASN A 1 91 ? 9.199 15.692 0.176 1.00 66.31 91 ASN A O 1
ATOM 750 N N . PRO A 1 92 ? 9.629 14.359 -1.584 1.00 63.28 92 PRO A N 1
ATOM 751 C CA . PRO A 1 92 ? 9.939 15.462 -2.480 1.00 63.28 92 PRO A CA 1
ATOM 752 C C . PRO A 1 92 ? 8.683 16.101 -3.087 1.00 63.28 92 PRO A C 1
ATOM 754 O O . PRO A 1 92 ? 8.804 17.077 -3.816 1.00 63.28 92 PRO A O 1
ATOM 757 N N . VAL A 1 93 ? 7.483 15.553 -2.838 1.00 69.62 93 VAL A N 1
ATOM 758 C CA . VAL A 1 93 ? 6.260 15.959 -3.545 1.00 69.62 93 VAL A CA 1
ATOM 759 C C . VAL A 1 93 ? 5.251 16.610 -2.618 1.00 69.62 93 VAL A C 1
ATOM 761 O O . VAL A 1 93 ? 4.825 16.013 -1.627 1.00 69.62 93 VAL A O 1
ATOM 764 N N . ASP A 1 94 ? 4.837 17.810 -3.013 1.00 72.56 94 ASP A N 1
ATOM 765 C CA . ASP A 1 94 ? 3.727 18.545 -2.429 1.00 72.56 94 ASP A CA 1
ATOM 766 C C . ASP A 1 94 ? 2.412 17.976 -2.982 1.00 72.56 94 ASP A C 1
ATOM 768 O O . ASP A 1 94 ? 2.013 18.235 -4.119 1.00 72.56 94 ASP A O 1
ATOM 772 N N . ILE A 1 95 ? 1.791 17.083 -2.213 1.00 82.56 95 ILE A N 1
ATOM 773 C CA . ILE A 1 95 ? 0.443 16.583 -2.486 1.00 82.56 95 ILE A CA 1
ATOM 774 C C . ILE A 1 95 ? -0.488 17.236 -1.488 1.00 82.56 95 ILE A C 1
ATOM 776 O O . ILE A 1 95 ? -0.219 17.211 -0.288 1.00 82.56 95 ILE A O 1
ATOM 780 N N . ASP A 1 96 ? -1.622 17.736 -1.977 1.00 87.19 96 ASP A N 1
ATOM 781 C CA . ASP A 1 96 ? -2.693 18.182 -1.101 1.00 87.19 96 ASP A CA 1
ATOM 782 C C . ASP A 1 96 ? -3.209 16.999 -0.269 1.00 87.19 96 ASP A C 1
ATOM 784 O O . ASP A 1 96 ? -3.940 16.120 -0.745 1.00 87.19 96 ASP A O 1
ATOM 788 N N . THR A 1 97 ? -2.774 16.971 0.988 1.00 89.75 97 THR A N 1
ATOM 789 C CA . THR A 1 97 ? -3.129 15.949 1.969 1.00 89.75 97 THR A CA 1
ATOM 790 C C . THR A 1 97 ? -4.471 16.223 2.643 1.00 89.75 97 THR A C 1
ATOM 792 O O . THR A 1 97 ? -5.011 15.322 3.282 1.00 89.75 97 THR A O 1
ATOM 795 N N . SER A 1 98 ? -5.046 17.422 2.475 1.00 90.75 98 SER A N 1
ATOM 796 C CA . SER A 1 98 ? -6.282 17.838 3.152 1.00 90.75 98 SER A CA 1
ATOM 797 C C . SER A 1 98 ? -7.509 17.035 2.708 1.00 90.75 98 SER A C 1
ATOM 799 O O . SER A 1 98 ? -8.462 16.868 3.468 1.00 90.75 98 SER A O 1
ATOM 801 N N . GLN A 1 99 ? -7.459 16.466 1.501 1.00 93.06 99 GLN A N 1
ATOM 802 C CA . GLN A 1 99 ? -8.498 15.588 0.967 1.00 93.06 99 GLN A CA 1
ATOM 803 C C . GLN A 1 99 ? -8.486 14.169 1.567 1.00 93.06 99 GLN A C 1
ATOM 805 O O . GLN A 1 99 ? -9.362 13.380 1.227 1.00 93.06 99 GLN A O 1
ATOM 810 N N . TYR A 1 100 ? -7.513 13.805 2.410 1.00 95.69 100 TYR A N 1
ATOM 811 C CA . TYR A 1 100 ? -7.411 12.459 2.982 1.00 95.69 100 TYR A CA 1
ATOM 812 C C . TYR A 1 100 ? -7.714 12.464 4.479 1.00 95.69 100 TYR A C 1
ATOM 814 O O . TYR A 1 100 ? -7.250 13.315 5.233 1.00 95.69 100 TYR A O 1
ATOM 822 N N . ASP A 1 101 ? -8.457 11.456 4.929 1.00 96.44 101 ASP A N 1
ATOM 823 C CA . ASP A 1 101 ? -8.869 11.327 6.329 1.00 96.44 101 ASP A CA 1
ATOM 824 C C . ASP A 1 101 ? -7.770 10.668 7.186 1.00 96.44 101 ASP A C 1
ATOM 826 O O . ASP A 1 101 ? -7.701 10.858 8.406 1.00 96.44 101 ASP A O 1
ATOM 830 N N . LEU A 1 102 ? -6.901 9.883 6.540 1.00 96.25 102 LEU A N 1
ATOM 831 C CA . LEU A 1 102 ? -5.716 9.273 7.130 1.00 96.25 102 LEU A CA 1
ATOM 832 C C . LEU A 1 102 ? -4.537 9.361 6.162 1.00 96.25 102 LEU A C 1
ATOM 834 O O . LEU A 1 102 ? -4.598 8.851 5.046 1.00 96.25 102 LEU A O 1
ATOM 838 N N . VAL A 1 103 ? -3.437 9.941 6.636 1.00 95.19 103 VAL A N 1
ATOM 839 C CA . VAL A 1 103 ? -2.176 10.031 5.898 1.00 95.19 103 VAL A CA 1
ATOM 840 C C . VAL A 1 103 ? -1.103 9.238 6.634 1.00 95.19 103 VAL A C 1
ATOM 842 O O . VAL A 1 103 ? -0.843 9.462 7.817 1.00 95.19 103 VAL A O 1
ATOM 845 N N . ILE A 1 104 ? -0.481 8.293 5.931 1.00 93.19 104 ILE A N 1
ATOM 846 C CA . ILE A 1 104 ? 0.589 7.437 6.442 1.00 93.19 104 ILE A CA 1
ATOM 847 C C . ILE A 1 104 ? 1.865 7.741 5.659 1.00 93.19 104 ILE A C 1
ATOM 849 O O . ILE A 1 104 ? 2.112 7.179 4.594 1.00 93.19 104 ILE A O 1
ATOM 853 N N . GLU A 1 105 ? 2.696 8.622 6.209 1.00 90.06 105 GLU A N 1
ATOM 854 C CA . GLU A 1 105 ? 3.941 9.069 5.565 1.00 90.06 105 GLU A CA 1
ATOM 855 C C . GLU A 1 105 ? 5.058 8.016 5.589 1.00 90.06 105 GLU A C 1
ATOM 857 O O . GLU A 1 105 ? 5.908 7.959 4.702 1.00 90.06 105 GLU A O 1
ATOM 862 N N . LYS A 1 106 ? 5.105 7.204 6.649 1.00 88.12 106 LYS A N 1
ATOM 863 C CA . LYS A 1 106 ? 6.171 6.221 6.883 1.00 88.12 106 LYS A CA 1
ATOM 864 C C . LYS A 1 106 ? 5.567 4.886 7.295 1.00 88.12 106 LYS A C 1
ATOM 866 O O . LYS A 1 106 ? 5.562 4.568 8.486 1.00 88.12 106 LYS A O 1
ATOM 871 N N . PRO A 1 107 ? 5.021 4.119 6.339 1.00 88.62 107 PRO A N 1
ATOM 872 C CA . PRO A 1 107 ? 4.518 2.794 6.633 1.00 88.62 107 PRO A CA 1
ATOM 873 C C . PRO A 1 107 ? 5.657 1.878 7.087 1.00 88.62 107 PRO A C 1
ATOM 875 O O . PRO A 1 107 ? 6.722 1.825 6.464 1.00 88.62 107 PRO A O 1
ATOM 878 N N . ASP A 1 108 ? 5.418 1.142 8.171 1.00 88.25 108 ASP A N 1
ATOM 879 C CA . ASP A 1 108 ? 6.324 0.103 8.658 1.00 88.25 108 ASP A CA 1
ATOM 880 C C . ASP A 1 108 ? 5.661 -1.276 8.552 1.00 88.25 108 ASP A C 1
ATO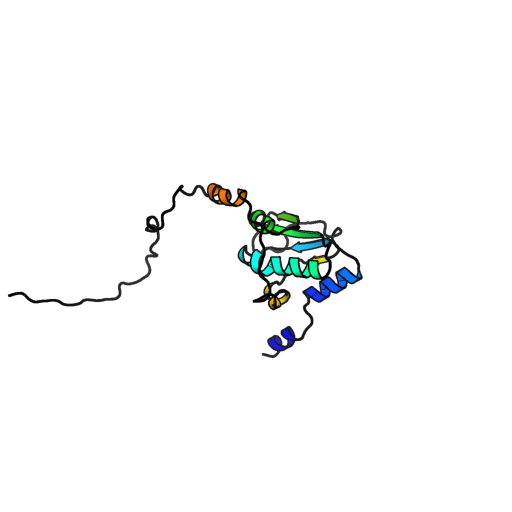M 882 O O . ASP A 1 108 ? 5.150 -1.811 9.539 1.00 88.25 108 ASP A O 1
ATOM 886 N N . PRO A 1 109 ? 5.646 -1.878 7.351 1.00 86.69 109 PRO A N 1
ATOM 887 C CA . PRO A 1 109 ? 5.021 -3.180 7.155 1.00 86.69 109 PRO A CA 1
ATOM 888 C C . PRO A 1 109 ? 5.720 -4.292 7.954 1.00 86.69 109 PRO A C 1
ATOM 890 O O . PRO A 1 109 ? 5.090 -5.282 8.320 1.00 86.69 109 PRO A O 1
ATOM 893 N N . THR A 1 110 ? 7.009 -4.135 8.269 1.00 84.56 110 THR A N 1
ATOM 894 C CA . THR A 1 110 ? 7.774 -5.159 8.997 1.00 84.56 110 THR A CA 1
ATOM 895 C 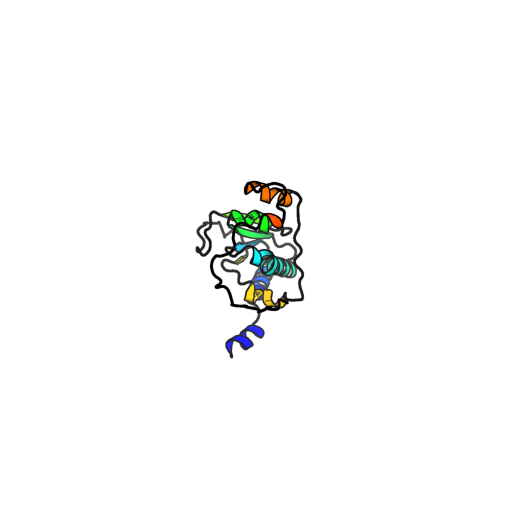C . THR A 1 110 ? 7.196 -5.383 10.388 1.00 84.56 110 THR A C 1
ATOM 897 O O . THR A 1 110 ? 7.081 -6.528 10.832 1.00 84.56 110 THR A O 1
ATOM 900 N N . GLU A 1 111 ? 6.829 -4.294 11.067 1.00 84.25 111 GLU A N 1
ATOM 901 C CA . GLU A 1 111 ? 6.221 -4.351 12.395 1.00 84.25 111 GLU A CA 1
ATOM 902 C C . GLU A 1 111 ? 4.691 -4.456 12.322 1.00 84.25 111 GLU A C 1
ATOM 904 O O . GLU A 1 111 ? 4.103 -5.268 13.036 1.00 84.25 111 GLU A O 1
ATOM 909 N N . TRP A 1 112 ? 4.032 -3.679 11.457 1.00 90.00 112 TRP A N 1
ATOM 910 C CA . TRP A 1 112 ? 2.570 -3.524 11.487 1.00 90.00 112 TRP A CA 1
ATOM 911 C C . TRP A 1 112 ? 1.798 -4.689 10.881 1.00 90.00 112 TRP A C 1
ATOM 913 O O . TRP A 1 112 ? 0.666 -4.943 11.286 1.00 90.00 112 TRP A O 1
ATOM 923 N N . VAL A 1 113 ? 2.382 -5.408 9.926 1.00 87.31 113 VAL A N 1
ATOM 924 C CA . VAL A 1 113 ? 1.735 -6.569 9.296 1.00 87.31 113 VAL A CA 1
ATOM 925 C C . VAL A 1 113 ? 2.532 -7.844 9.533 1.00 87.31 113 VAL A C 1
ATOM 927 O O . VAL A 1 113 ? 2.510 -8.765 8.725 1.00 87.31 113 VAL A O 1
ATOM 930 N N . ARG A 1 114 ? 3.237 -7.936 10.668 1.00 86.44 114 ARG A N 1
ATOM 931 C CA . ARG A 1 114 ? 3.980 -9.147 11.050 1.00 86.44 114 ARG A CA 1
ATOM 932 C C . ARG A 1 114 ? 3.075 -10.374 11.202 1.00 86.44 114 ARG A C 1
ATOM 934 O O . ARG A 1 114 ? 3.518 -11.478 10.901 1.00 86.44 114 ARG A O 1
ATOM 941 N N . TRP A 1 115 ? 1.836 -10.165 11.648 1.00 85.81 115 TRP A N 1
ATOM 942 C CA . TRP A 1 115 ? 0.821 -11.206 11.842 1.00 85.81 115 TRP A CA 1
ATOM 943 C C . TRP A 1 115 ? 0.451 -11.940 10.550 1.00 85.81 115 TRP A C 1
ATOM 945 O O . TRP A 1 115 ? -0.021 -13.062 10.617 1.00 85.81 115 TRP A O 1
ATOM 955 N N . GLN A 1 116 ? 0.699 -11.348 9.378 1.00 87.88 116 GLN A N 1
ATOM 956 C CA . GLN A 1 116 ? 0.328 -11.959 8.101 1.00 87.88 116 GLN A CA 1
ATOM 957 C C . GLN A 1 116 ? 1.136 -13.228 7.775 1.00 87.88 116 GLN A C 1
ATOM 959 O O . GLN A 1 116 ? 0.774 -13.984 6.877 1.00 87.88 116 GLN A O 1
ATOM 964 N N . ARG A 1 117 ? 2.322 -13.389 8.384 1.00 84.38 117 ARG A N 1
ATOM 965 C CA . ARG A 1 117 ? 3.319 -14.372 7.945 1.00 84.38 117 ARG A CA 1
ATOM 966 C C . ARG A 1 117 ? 2.785 -15.780 8.192 1.00 84.38 117 ARG A C 1
ATOM 968 O O . ARG A 1 117 ? 2.660 -16.175 9.342 1.00 84.38 117 ARG A O 1
ATOM 975 N N . GLY A 1 118 ? 2.527 -16.517 7.113 1.00 84.62 118 GLY A N 1
ATOM 976 C CA . GLY A 1 118 ? 1.933 -17.858 7.164 1.00 84.62 118 GLY A CA 1
ATOM 977 C C . GLY A 1 118 ? 0.400 -17.875 7.188 1.00 84.62 118 GLY A C 1
ATOM 978 O O . GLY A 1 118 ? -0.174 -18.940 7.020 1.00 84.62 118 GLY A O 1
ATOM 979 N N . GLU A 1 119 ? -0.246 -16.715 7.327 1.00 87.56 119 GLU A N 1
ATOM 980 C CA . GLU A 1 119 ? -1.706 -16.581 7.452 1.00 87.56 119 GLU A CA 1
ATOM 981 C C . GLU A 1 119 ? -2.345 -15.975 6.194 1.00 87.56 119 GLU A C 1
ATOM 983 O O . GLU A 1 119 ? -3.453 -16.338 5.805 1.00 87.56 119 GLU A O 1
ATOM 988 N N . LEU A 1 120 ? -1.649 -15.041 5.536 1.00 89.00 120 LEU A N 1
ATOM 989 C CA . LEU A 1 120 ? -2.172 -14.305 4.390 1.00 89.00 120 LEU A CA 1
ATOM 990 C C . LEU A 1 120 ? -1.353 -14.592 3.134 1.00 89.00 120 LEU A C 1
ATOM 992 O O . LEU A 1 120 ? -0.143 -14.372 3.096 1.00 89.00 120 LEU A O 1
ATOM 996 N N . VAL A 1 121 ? -2.043 -15.024 2.080 1.00 89.88 121 VAL A N 1
ATOM 997 C CA . VAL A 1 121 ? -1.463 -15.196 0.746 1.00 89.88 121 VAL A CA 1
ATOM 998 C C . VAL A 1 121 ? -1.813 -13.970 -0.104 1.00 89.88 121 VAL A C 1
ATOM 1000 O O . VAL A 1 121 ? -3.002 -13.717 -0.326 1.00 89.88 121 VAL A O 1
ATOM 1003 N N . PRO A 1 122 ? -0.817 -13.196 -0.579 1.00 88.81 122 PRO A N 1
ATOM 1004 C CA . PRO A 1 122 ? -1.060 -12.063 -1.461 1.00 88.81 122 PRO A CA 1
ATOM 1005 C C . PRO A 1 122 ? -1.745 -12.489 -2.757 1.00 88.81 122 PRO A C 1
ATOM 1007 O O . PRO A 1 122 ? -1.316 -13.439 -3.411 1.00 88.81 122 PRO A O 1
ATOM 1010 N N . LYS A 1 123 ? -2.790 -11.758 -3.145 1.00 89.81 123 LYS A N 1
ATOM 1011 C CA . LYS A 1 123 ? -3.481 -11.931 -4.425 1.00 89.81 123 LYS A CA 1
ATOM 1012 C C . LYS A 1 123 ? -3.183 -10.721 -5.298 1.00 89.81 123 LYS A C 1
ATOM 1014 O O . LYS A 1 123 ? -3.595 -9.609 -4.978 1.00 89.81 123 LYS A O 1
ATOM 1019 N N . LEU A 1 124 ? -2.428 -10.949 -6.365 1.00 90.06 124 LEU A N 1
ATOM 1020 C CA . LEU A 1 124 ? -2.074 -9.934 -7.351 1.00 90.06 124 LEU A CA 1
ATOM 1021 C C . LEU A 1 124 ? -2.800 -10.242 -8.658 1.00 90.06 124 LEU A C 1
ATOM 1023 O O . LEU A 1 124 ? -2.907 -11.403 -9.052 1.00 90.06 124 LEU A O 1
ATOM 1027 N N . GLN A 1 125 ? -3.289 -9.203 -9.321 1.00 90.12 125 GLN A N 1
ATOM 1028 C CA . GLN A 1 125 ? -3.891 -9.306 -10.639 1.00 90.12 125 GLN A CA 1
ATOM 1029 C C . GLN A 1 125 ? -2.786 -9.199 -11.690 1.00 90.12 125 GLN A C 1
ATOM 1031 O O . GLN A 1 125 ? -2.167 -8.149 -11.868 1.00 90.12 125 GLN A O 1
ATOM 1036 N N . TRP A 1 126 ? -2.513 -10.322 -12.353 1.00 88.81 126 TRP A N 1
ATOM 1037 C CA . TRP A 1 126 ? -1.624 -10.354 -13.506 1.00 88.81 126 TRP A CA 1
ATOM 1038 C C . TRP A 1 126 ? -2.421 -10.051 -14.772 1.00 88.81 126 TRP A C 1
ATOM 1040 O O . TRP A 1 126 ? -3.427 -10.701 -15.049 1.00 88.81 126 TRP A O 1
ATOM 1050 N N . GLU A 1 127 ? -1.956 -9.084 -15.553 1.00 88.38 127 GLU A N 1
ATOM 1051 C CA . GLU A 1 127 ? -2.528 -8.729 -16.846 1.00 88.38 127 GLU A CA 1
ATOM 1052 C C . GLU A 1 127 ? -1.525 -9.014 -17.965 1.00 88.38 127 GLU A C 1
ATOM 1054 O O . GLU A 1 127 ? -0.327 -8.780 -17.806 1.00 88.38 127 GLU A O 1
ATOM 1059 N N . ALA A 1 128 ? -2.018 -9.418 -19.138 1.00 87.62 128 ALA A N 1
ATOM 1060 C CA . ALA A 1 128 ? -1.180 -9.752 -20.295 1.00 87.62 128 ALA A CA 1
ATOM 1061 C C . ALA A 1 128 ? -0.265 -8.598 -20.756 1.00 87.62 128 ALA A C 1
ATOM 1063 O O . ALA A 1 128 ? 0.798 -8.825 -21.329 1.00 87.62 128 ALA A O 1
ATOM 1064 N N . ARG A 1 129 ? -0.629 -7.335 -20.477 1.00 87.44 129 ARG A N 1
ATOM 1065 C CA . ARG A 1 129 ? 0.238 -6.179 -20.775 1.00 87.44 129 ARG A CA 1
ATOM 1066 C C . ARG A 1 129 ? 1.580 -6.240 -20.041 1.00 87.44 129 ARG A C 1
ATOM 1068 O O . ARG A 1 129 ? 2.566 -5.702 -20.543 1.00 87.44 129 ARG A O 1
ATOM 1075 N N . TYR A 1 130 ? 1.635 -6.899 -18.883 1.00 87.06 130 TYR A N 1
ATOM 1076 C CA . TYR A 1 130 ? 2.870 -7.042 -18.117 1.00 87.06 130 TYR A CA 1
ATOM 1077 C C . TYR A 1 130 ? 3.862 -7.995 -18.788 1.00 87.06 130 TYR A C 1
ATOM 1079 O O . TYR A 1 130 ? 5.068 -7.780 -18.669 1.00 87.06 130 TYR A O 1
ATOM 1087 N N . ASP A 1 131 ? 3.387 -8.951 -19.589 1.00 86.19 131 ASP A N 1
ATOM 1088 C CA . ASP A 1 131 ? 4.245 -9.867 -20.351 1.00 86.19 131 ASP A CA 1
ATOM 1089 C C . ASP A 1 131 ? 5.058 -9.131 -21.425 1.00 86.19 131 ASP A C 1
ATOM 1091 O O . ASP A 1 131 ? 6.111 -9.600 -21.839 1.00 86.19 131 ASP A O 1
ATOM 1095 N N . ALA A 1 132 ? 4.610 -7.952 -21.865 1.00 85.19 132 ALA A N 1
ATOM 1096 C CA . ALA A 1 132 ? 5.335 -7.126 -22.827 1.00 85.19 132 ALA A CA 1
ATOM 1097 C C . ALA A 1 132 ? 6.344 -6.165 -22.171 1.00 85.19 132 ALA A C 1
ATOM 1099 O O . ALA A 1 132 ? 7.137 -5.546 -22.883 1.00 85.19 132 ALA A O 1
ATOM 1100 N N . LEU A 1 133 ? 6.356 -6.032 -20.834 1.00 83.56 133 LEU A N 1
ATOM 1101 C CA . LEU A 1 133 ? 7.211 -5.058 -20.141 1.00 83.56 133 LEU A CA 1
ATOM 1102 C C . LEU A 1 133 ? 8.700 -5.312 -20.347 1.00 83.56 133 LEU A C 1
ATOM 1104 O O . LEU A 1 133 ? 9.479 -4.369 -20.241 1.00 83.56 133 LEU A O 1
ATOM 1108 N N . TRP A 1 134 ? 9.108 -6.550 -20.628 1.00 84.38 134 TRP A N 1
ATOM 1109 C CA . TRP A 1 134 ? 10.516 -6.865 -20.847 1.00 84.38 134 TRP A CA 1
ATOM 1110 C C . TRP A 1 134 ? 11.059 -6.225 -22.136 1.00 84.38 134 TRP A C 1
ATOM 1112 O O . TRP A 1 134 ? 12.240 -5.890 -22.198 1.00 84.38 134 TRP A O 1
ATOM 1122 N N . LYS A 1 135 ? 10.199 -5.970 -23.135 1.00 84.06 135 LYS A N 1
ATOM 1123 C CA . LYS A 1 135 ? 10.602 -5.417 -24.440 1.00 84.06 135 LYS A CA 1
ATOM 1124 C C . LYS A 1 135 ? 11.257 -4.041 -24.328 1.00 84.06 135 LYS A C 1
ATOM 1126 O O . LYS A 1 135 ? 12.112 -3.706 -25.137 1.00 84.06 135 LYS A O 1
ATOM 1131 N N . LYS A 1 136 ? 10.916 -3.263 -23.293 1.00 84.50 136 LYS A N 1
ATOM 1132 C CA . LYS A 1 136 ? 11.521 -1.941 -23.035 1.00 84.50 136 LYS A CA 1
ATOM 1133 C C . LYS A 1 136 ? 13.010 -2.000 -22.683 1.00 84.50 136 LYS A C 1
ATOM 1135 O O . LYS A 1 136 ? 13.660 -0.965 -22.640 1.00 84.50 136 LYS A O 1
ATOM 1140 N N . PHE A 1 137 ? 13.515 -3.187 -22.362 1.00 83.06 137 PHE A N 1
ATOM 1141 C CA . PHE A 1 137 ? 14.919 -3.415 -22.048 1.00 83.06 137 PHE A CA 1
ATOM 1142 C C . PHE A 1 137 ? 15.710 -3.949 -23.249 1.00 83.06 137 PHE A C 1
ATOM 1144 O O . PHE A 1 137 ? 16.865 -4.314 -23.065 1.00 83.06 137 PHE A O 1
ATOM 1151 N N . GLU A 1 138 ? 15.095 -4.019 -24.441 1.00 84.69 138 GLU A N 1
ATOM 1152 C CA . GLU A 1 138 ? 15.745 -4.443 -25.694 1.00 84.69 138 GLU A CA 1
ATOM 1153 C C . GLU A 1 138 ? 16.456 -5.803 -25.575 1.00 84.69 138 GLU A C 1
ATOM 1155 O O . GLU A 1 138 ? 17.516 -6.037 -26.153 1.00 84.69 138 GLU A O 1
ATOM 1160 N N . LEU A 1 139 ? 15.882 -6.716 -24.783 1.00 79.19 139 LEU A N 1
ATOM 1161 C CA . LEU A 1 139 ? 16.456 -8.046 -24.604 1.00 79.19 139 LEU A CA 1
ATOM 1162 C C . LEU A 1 139 ? 16.272 -8.878 -25.890 1.00 79.19 139 LEU A C 1
ATOM 1164 O O . LEU A 1 139 ? 15.293 -8.685 -26.610 1.00 79.19 139 LEU A O 1
ATOM 1168 N N . PRO A 1 140 ? 17.178 -9.817 -26.202 1.00 79.06 140 PRO A N 1
ATOM 1169 C CA . PRO A 1 140 ? 16.989 -10.720 -27.332 1.00 79.06 140 PRO A CA 1
ATOM 1170 C C . PRO A 1 140 ? 15.778 -11.639 -27.117 1.00 79.06 140 PRO A C 1
ATOM 1172 O O . PRO A 1 140 ? 15.596 -12.185 -26.025 1.00 79.06 140 PRO A O 1
ATOM 1175 N N . ASP A 1 141 ? 14.989 -11.863 -28.170 1.00 73.88 141 ASP A N 1
ATOM 1176 C CA . ASP A 1 141 ? 13.974 -12.917 -28.183 1.00 73.88 141 ASP A CA 1
ATOM 1177 C C . ASP A 1 141 ? 14.668 -14.287 -28.080 1.00 73.88 141 ASP A C 1
ATOM 1179 O O . ASP A 1 141 ? 15.493 -14.644 -28.920 1.00 73.88 141 ASP A O 1
ATOM 1183 N N . GLY A 1 142 ? 14.332 -15.065 -27.047 1.00 69.12 142 GLY A N 1
ATOM 1184 C CA . GLY A 1 142 ? 14.842 -16.430 -26.887 1.00 69.12 142 GLY A CA 1
ATOM 1185 C C . GLY A 1 142 ? 16.117 -16.562 -26.054 1.00 69.12 142 GLY A C 1
ATOM 1186 O O . GLY A 1 142 ? 17.029 -17.286 -26.444 1.00 69.12 142 GLY A O 1
ATOM 1187 N N . TYR A 1 143 ? 16.165 -15.930 -24.877 1.00 56.94 143 TYR A N 1
ATOM 1188 C CA . TYR A 1 143 ? 17.200 -16.210 -23.878 1.00 56.94 143 TYR A CA 1
ATOM 1189 C C . TYR A 1 143 ? 17.200 -17.707 -23.526 1.00 56.94 143 TYR A C 1
ATOM 1191 O O . TYR A 1 143 ? 16.298 -18.198 -22.843 1.00 56.94 143 TYR A O 1
ATOM 1199 N N . THR A 1 144 ? 18.208 -18.447 -23.986 1.00 56.59 144 THR A N 1
ATOM 1200 C CA . THR A 1 144 ? 18.452 -19.807 -23.503 1.00 56.59 144 THR A CA 1
ATOM 1201 C C . THR A 1 144 ? 19.476 -19.741 -22.375 1.00 56.59 144 THR A C 1
ATOM 1203 O O . THR A 1 144 ? 20.438 -18.980 -22.444 1.00 56.59 144 THR A O 1
ATOM 1206 N N . GLU A 1 145 ? 19.320 -20.543 -21.315 1.00 54.94 145 GLU A N 1
ATOM 1207 C CA . GLU A 1 145 ? 20.273 -20.598 -20.182 1.00 54.94 145 GLU A CA 1
ATOM 1208 C C . GLU A 1 145 ? 21.743 -20.788 -20.615 1.00 54.94 145 GLU A C 1
ATOM 1210 O O . GLU A 1 145 ? 22.664 -20.469 -19.862 1.00 54.94 145 GLU A O 1
ATOM 1215 N N . ARG A 1 146 ? 21.987 -21.269 -21.842 1.00 50.75 146 ARG A N 1
ATOM 1216 C CA . ARG A 1 146 ? 23.323 -21.485 -22.414 1.00 50.75 146 ARG A CA 1
ATOM 1217 C C . ARG A 1 146 ? 24.067 -20.197 -22.774 1.00 50.75 146 ARG A C 1
ATOM 1219 O O . ARG A 1 146 ? 25.296 -20.235 -22.844 1.00 50.75 146 ARG A O 1
ATOM 1226 N N . ASP A 1 147 ? 23.368 -19.077 -22.929 1.00 53.62 147 ASP A N 1
ATOM 1227 C CA . ASP A 1 147 ? 23.966 -17.784 -23.290 1.00 53.62 147 ASP A CA 1
ATOM 1228 C C . ASP A 1 147 ? 24.601 -17.065 -22.077 1.00 53.62 147 ASP A C 1
ATOM 1230 O O . ASP A 1 147 ? 25.306 -16.066 -22.215 1.00 53.62 147 ASP A O 1
ATOM 1234 N N . SER A 1 148 ? 24.463 -17.636 -20.872 1.00 53.12 148 SER A N 1
ATOM 1235 C CA . SER A 1 148 ? 25.038 -17.149 -19.604 1.00 53.12 148 SER A CA 1
ATOM 1236 C C . SER A 1 148 ? 26.568 -17.288 -19.470 1.00 53.12 148 SER A C 1
ATOM 1238 O O . SER A 1 148 ? 27.130 -17.041 -18.402 1.00 53.12 148 SER A O 1
ATOM 1240 N N . LYS A 1 149 ? 27.301 -17.614 -20.547 1.00 50.31 149 LYS A N 1
ATOM 1241 C CA . LYS A 1 149 ? 28.780 -17.597 -20.534 1.00 50.31 149 LYS A CA 1
ATOM 1242 C C . LYS A 1 149 ? 29.389 -16.190 -20.454 1.00 50.31 149 LYS A C 1
ATOM 1244 O O . LYS A 1 149 ? 30.613 -16.072 -20.398 1.00 50.31 149 LYS A O 1
ATOM 1249 N N . ILE A 1 150 ? 28.579 -15.136 -20.388 1.00 54.19 150 ILE A N 1
ATOM 1250 C CA . ILE A 1 150 ? 29.040 -13.776 -20.113 1.00 54.19 150 ILE A CA 1
ATOM 1251 C C . ILE A 1 150 ? 28.844 -13.500 -18.619 1.00 54.19 150 ILE A C 1
ATOM 1253 O O . ILE A 1 150 ? 27.776 -13.088 -18.182 1.00 54.19 150 ILE A O 1
ATOM 1257 N N . GLY A 1 151 ? 29.895 -13.762 -17.836 1.00 45.56 151 GLY A N 1
ATOM 1258 C CA . GLY A 1 151 ? 29.962 -13.346 -16.433 1.00 45.56 151 GLY A CA 1
ATOM 1259 C C . GLY A 1 151 ? 30.331 -14.428 -15.420 1.00 45.56 151 GLY A C 1
ATOM 1260 O O . GLY A 1 151 ? 29.759 -14.456 -14.334 1.00 45.56 151 GLY A O 1
ATOM 1261 N N . ARG A 1 152 ? 31.331 -15.287 -15.688 1.00 39.91 152 ARG A N 1
ATOM 1262 C CA . ARG A 1 152 ? 32.099 -15.821 -14.550 1.00 39.91 152 ARG A CA 1
ATOM 1263 C C . ARG A 1 152 ? 32.772 -14.627 -13.884 1.00 39.91 152 ARG A C 1
ATOM 1265 O O . ARG A 1 152 ? 33.685 -14.047 -14.466 1.00 39.91 152 ARG A O 1
ATOM 1272 N N . CYS A 1 153 ? 32.336 -14.281 -12.677 1.00 44.81 153 CYS A N 1
ATOM 1273 C CA . CYS A 1 153 ? 33.135 -13.490 -11.753 1.00 44.81 153 CYS A CA 1
ATOM 1274 C C . CYS A 1 153 ? 34.536 -14.118 -11.703 1.00 44.81 153 CYS A C 1
ATOM 1276 O O . CYS A 1 153 ? 34.707 -15.230 -11.198 1.00 44.81 153 CYS A O 1
ATOM 1278 N N . GLN A 1 154 ? 35.528 -13.450 -12.291 1.00 41.62 154 GLN A N 1
ATOM 1279 C CA . GLN A 1 154 ? 36.929 -13.824 -12.139 1.00 41.62 154 GLN A CA 1
ATOM 1280 C C . GLN A 1 154 ? 37.316 -13.526 -10.688 1.00 41.62 154 GLN A C 1
ATOM 1282 O O . GLN A 1 154 ? 37.682 -12.409 -10.345 1.00 41.62 154 GLN A O 1
ATOM 1287 N N . GLY A 1 155 ? 37.128 -14.505 -9.809 1.00 45.69 155 GLY A N 1
ATOM 1288 C CA . GLY A 1 155 ? 37.315 -14.326 -8.372 1.00 45.69 155 GLY A CA 1
ATOM 1289 C C . GLY A 1 155 ? 37.146 -15.627 -7.601 1.00 45.69 155 GLY A C 1
ATOM 1290 O O . GLY A 1 155 ? 36.417 -15.675 -6.620 1.00 45.69 155 GLY A O 1
ATOM 1291 N N . GLY A 1 156 ? 37.779 -16.701 -8.068 1.00 37.91 156 GLY A N 1
ATOM 1292 C CA . GLY A 1 156 ? 37.830 -17.977 -7.362 1.00 37.91 156 GLY A CA 1
ATOM 1293 C C . GLY A 1 156 ? 39.070 -18.739 -7.799 1.00 37.91 156 GLY A C 1
ATOM 1294 O O . GLY A 1 156 ? 39.133 -19.213 -8.929 1.00 37.91 156 GLY A O 1
ATOM 1295 N N . ALA A 1 157 ? 40.078 -18.781 -6.929 1.00 39.22 157 ALA A N 1
ATOM 1296 C CA . ALA A 1 157 ? 41.330 -19.491 -7.157 1.00 39.22 157 ALA A CA 1
ATOM 1297 C C . ALA A 1 157 ? 41.084 -20.984 -7.470 1.00 39.22 157 ALA A C 1
ATOM 1299 O O . ALA A 1 157 ? 40.162 -21.580 -6.905 1.00 39.22 157 ALA A O 1
ATOM 1300 N N . PRO A 1 158 ? 41.901 -21.616 -8.331 1.00 39.28 158 PRO A N 1
ATOM 1301 C CA . PRO A 1 158 ? 41.780 -23.039 -8.602 1.00 39.28 158 PRO A CA 1
ATOM 1302 C C . PRO A 1 158 ? 42.262 -23.836 -7.384 1.00 39.28 158 PRO A C 1
ATOM 1304 O O . PRO A 1 158 ? 43.432 -23.780 -7.005 1.00 39.28 158 PRO A O 1
ATOM 1307 N N . ILE A 1 159 ? 41.352 -24.595 -6.773 1.00 41.53 159 ILE A N 1
ATOM 1308 C CA . ILE A 1 159 ? 41.704 -25.633 -5.804 1.00 41.53 159 ILE A CA 1
ATOM 1309 C C . ILE A 1 159 ? 42.365 -26.777 -6.578 1.00 41.53 159 ILE A C 1
ATOM 1311 O O . ILE A 1 159 ? 41.796 -27.323 -7.523 1.00 41.53 159 ILE A O 1
ATOM 1315 N N . LEU A 1 160 ? 43.592 -27.100 -6.172 1.00 45.03 160 LEU A N 1
ATOM 1316 C CA . LEU A 1 160 ? 44.372 -28.252 -6.607 1.00 45.03 160 LEU A CA 1
ATOM 1317 C C . LEU A 1 160 ? 43.554 -29.553 -6.576 1.00 45.03 160 LEU A C 1
ATOM 1319 O O . LEU A 1 160 ? 43.069 -29.955 -5.523 1.00 45.03 160 LEU A O 1
ATOM 1323 N N . SER A 1 161 ? 43.568 -30.301 -7.679 1.00 39.16 161 SER A N 1
ATOM 1324 C CA . SER A 1 161 ? 43.572 -31.765 -7.603 1.00 39.16 161 SER A CA 1
ATOM 1325 C C . SER A 1 161 ? 44.445 -32.343 -8.716 1.00 39.16 161 SER A C 1
ATOM 1327 O O . SER A 1 161 ? 43.991 -32.604 -9.829 1.00 39.16 161 SER A O 1
ATOM 1329 N N . GLN A 1 162 ? 45.728 -32.545 -8.413 1.00 39.56 162 GLN A N 1
ATOM 1330 C CA . GLN A 1 162 ? 46.526 -33.529 -9.133 1.00 39.56 162 GLN A CA 1
ATOM 1331 C C . GLN A 1 162 ? 46.086 -34.916 -8.657 1.00 39.56 162 GLN A C 1
ATOM 1333 O O . GLN A 1 162 ? 46.368 -35.299 -7.523 1.00 39.56 162 GLN A O 1
ATOM 1338 N N . ALA A 1 163 ? 45.414 -35.670 -9.521 1.00 39.47 163 ALA A N 1
ATOM 1339 C CA . ALA A 1 163 ? 45.267 -37.109 -9.362 1.00 39.47 163 ALA A CA 1
ATOM 1340 C C . ALA A 1 163 ? 46.176 -37.794 -10.387 1.00 39.47 163 ALA A C 1
ATOM 1342 O O . ALA A 1 163 ? 45.993 -37.681 -11.597 1.00 39.47 163 ALA A O 1
ATOM 1343 N N . LYS A 1 164 ? 47.204 -38.455 -9.853 1.00 46.41 164 LYS A N 1
ATOM 1344 C CA . LYS A 1 164 ? 48.153 -39.326 -10.545 1.00 46.41 164 LYS A CA 1
ATOM 1345 C C . LYS A 1 164 ? 47.417 -40.412 -11.337 1.00 46.41 164 LYS A C 1
ATOM 1347 O O . LYS A 1 164 ? 46.545 -41.075 -10.788 1.00 46.41 164 LYS A O 1
ATOM 1352 N N . SER A 1 165 ? 47.884 -40.712 -12.545 1.00 38.72 165 SER A N 1
ATOM 1353 C CA . SER A 1 165 ? 47.932 -42.101 -13.006 1.00 38.72 165 SER A CA 1
ATOM 1354 C C . SER A 1 165 ? 49.132 -42.289 -13.929 1.00 38.72 165 SER A C 1
ATOM 1356 O O . SER A 1 165 ? 49.262 -41.667 -14.979 1.00 38.72 165 SER A O 1
ATOM 1358 N N . ALA A 1 166 ? 50.058 -43.114 -13.455 1.00 45.31 166 ALA A N 1
ATOM 1359 C CA . ALA A 1 166 ? 51.142 -43.688 -14.218 1.00 45.31 166 ALA A CA 1
ATOM 1360 C C . ALA A 1 166 ? 50.877 -45.192 -14.264 1.00 45.31 166 ALA A C 1
ATOM 1362 O O . ALA A 1 166 ? 50.759 -45.801 -13.205 1.00 45.31 166 ALA A O 1
ATOM 1363 N N . SER A 1 167 ? 50.820 -45.771 -15.459 1.00 41.06 167 SER A N 1
ATOM 1364 C CA . SER A 1 167 ? 51.331 -47.121 -15.715 1.00 41.06 167 SER A CA 1
ATOM 1365 C C . SER A 1 167 ? 51.361 -47.390 -17.220 1.00 41.06 167 SER A C 1
ATOM 1367 O O . SER A 1 167 ? 50.335 -47.546 -17.876 1.00 41.06 167 SER A O 1
ATOM 1369 N N . LYS A 1 168 ? 52.584 -47.424 -17.754 1.00 40.44 168 LYS A N 1
ATOM 1370 C CA . LYS A 1 168 ? 52.939 -48.189 -18.952 1.00 40.44 168 LYS A CA 1
ATOM 1371 C C . LYS A 1 168 ? 53.073 -49.670 -18.573 1.00 40.44 168 LYS A C 1
ATOM 1373 O O . LYS A 1 168 ? 53.285 -49.976 -17.396 1.00 40.44 168 LYS A O 1
ATOM 1378 N N . PRO A 1 169 ? 53.023 -50.559 -19.563 1.00 61.25 169 PRO A N 1
ATOM 1379 C CA . PRO A 1 16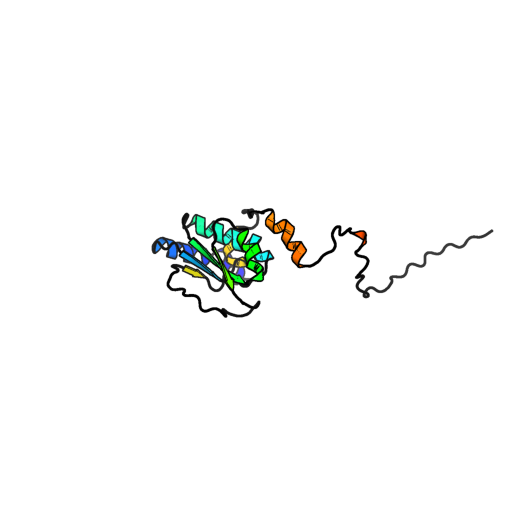9 ? 54.171 -51.429 -19.819 1.00 61.25 169 PRO A CA 1
ATOM 1380 C C . PRO A 1 169 ? 54.992 -50.945 -21.020 1.00 61.25 169 PRO A C 1
ATOM 1382 O O . PRO A 1 169 ? 54.387 -50.515 -22.029 1.00 61.25 169 PRO A O 1
#

Secondary structure (DSSP, 8-state):
-HHHHHHHHSPPHHHHHHHHHHHTT--EEEEEE-S-THHIIIIIHHHHHHHHHH-TT-EEEEEEEGGGHHHHHTSTTEEEEEE---TT---------TT-SEEESS--HHHHTGGGTTT--------GGGGGGGGGGTPPTT--GGGGGS---S--PPPP---------

Foldseek 3Di:
DVVVVVLVVDPQPLVVLLVVCVVVVFAEEEEEDQDDLVCCQQQVQLSVVVSCVSPVRHAAEYEYAQVCQVSNLQDPRYHYDHDPDDHPDQDPDDDPCVPGSYYHRDDDSVSRVVVCVVPDGGHTHDDPVVVCVCVVVVDDDDDDPVVPPPDPPPDDDDDDDDDDDDDDD

pLDDT: mean 79.51, std 17.92, range [37.91, 97.06]